Protein 2HTJ (pdb70)

Nearest PDB structures (foldseek):
  2htj-assembly1_A  TM=1.013E+00  e=1.738E-14  Escherichia coli
  3voe-assembly1_B  TM=8.490E-01  e=1.476E-02  Escherichia coli K-12
  1ku9-assembly1_B  TM=8.220E-01  e=2.481E-02  Methanocaldococcus jannaschii
  5hli-assembly1_A  TM=7.955E-01  e=7.984E-02  Staphylococcus epidermidis
  5hli-assembly1_B  TM=6.773E-01  e=5.408E-02  Staphylococcus epidermidis

CATH classification: 1.10.10.10

Radius of gyration: 17.27 Å; Cα contacts (8 Å, |Δi|>4): 88; chains: 1; bounding box: 48×40×28 Å

Secondary structure (DSSP, 8-state):
-HHHHHHHHHHS----HHHHHHHHTS-HHHHHHHHHHHHHHTSEEEE--SSSSS-EEEESS-SSSS-GGGG-SSS-SSS--

Solvent-accessible surface area: 6879 Å² total; per-residue (Å²): 162,102,106,82,3,35,128,46,4,96,223,131,84,50,15,45,21,60,78,2,4,129,56,26,86,52,74,74,183,99,2,111,134,63,0,36,93,20,55,173,82,38,136,2,78,93,43,98,38,223,216,45,159,26,39,67,12,39,36,102,42,132,145,98,98,70,114,45,91,64,69,107,115,141,160,156,136,130,135,164,150

Organism: Escherichia coli (NCBI:txid562)

Sequence (81 aa):
MKNEILEFLNRHNGGKTAEIAEALAVTDYQARYYLLLLEKAGMVQRSPLRRGMATYWFLKGEKQAGQSCSSTTLEHHHHHH

Foldseek 3Di:
DQVCLQVVLVVPPKAFLCRSCVVVVDDSVVSSVSLVVVVVVVQKDWAPCPDDPGTIIHGNPHDCPDCVVPPPPPPPPPPPD

InterPro domains:
  IPR006793 FaeA-like protein [PF04703] (5-64)
  IPR036388 Winged helix-like DNA-binding domain superfamily [G3DSA:1.10.10.10] (5-64)
  IPR036390 Winged helix DNA-binding domain superfamily [SSF46785] (6-66)

B-factor: mean 3.94, std 5.12, range [0.22, 20.11]

Structure (mmCIF, N/CA/C/O backbone):
data_2HTJ
#
_entry.id   2HTJ
#
loop_
_atom_site.group_PDB
_atom_site.id
_atom_site.type_symbol
_atom_site.label_atom_id
_atom_site.label_alt_id
_atom_site.label_comp_id
_atom_site.label_asym_id
_atom_site.label_entity_id
_atom_site.label_seq_id
_atom_site.pdbx_PDB_ins_code
_atom_site.Cartn_x
_atom_site.Cartn_y
_atom_site.Cartn_z
_atom_site.occupancy
_atom_site.B_iso_or_equiv
_atom_site.auth_seq_id
_atom_site.auth_comp_id
_atom_site.auth_asym_id
_atom_site.auth_atom_id
_atom_site.pdbx_PDB_model_num
ATOM 1 N N . MET A 1 1 ? 10.249 -0.871 11.156 1.00 1.92 1 MET A N 1
ATOM 2 C CA . MET A 1 1 ? 8.857 -1.357 11.381 1.00 1.14 1 MET A CA 1
ATOM 3 C C . MET A 1 1 ? 8.147 -1.566 10.041 1.00 0.86 1 MET A C 1
ATOM 4 O O . MET A 1 1 ? 7.660 -0.634 9.433 1.00 0.89 1 MET A O 1
ATOM 20 N N . LYS A 1 2 ? 8.085 -2.784 9.575 1.00 0.77 2 LYS A N 1
ATOM 21 C CA . LYS A 1 2 ? 7.406 -3.051 8.275 1.00 0.62 2 LYS A CA 1
ATOM 22 C C . LYS A 1 2 ? 5.916 -2.715 8.376 1.00 0.51 2 LYS A C 1
ATOM 23 O O . LYS A 1 2 ? 5.299 -2.294 7.418 1.00 0.51 2 LYS A O 1
ATOM 42 N N . ASN A 1 3 ? 5.334 -2.897 9.529 1.00 0.53 3 ASN A N 1
ATOM 43 C CA . ASN A 1 3 ? 3.885 -2.588 9.690 1.00 0.53 3 ASN A CA 1
ATOM 44 C C . ASN A 1 3 ? 3.595 -1.153 9.242 1.00 0.49 3 ASN A C 1
ATOM 45 O O . ASN A 1 3 ? 2.576 -0.874 8.643 1.00 0.51 3 ASN A O 1
ATOM 56 N N . GLU A 1 4 ? 4.484 -0.241 9.527 1.00 0.49 4 GLU A N 1
ATOM 57 C CA . GLU A 1 4 ? 4.257 1.175 9.117 1.00 0.53 4 GLU A CA 1
ATOM 58 C C . GLU A 1 4 ? 4.326 1.301 7.593 1.00 0.49 4 GLU A C 1
ATOM 59 O O . GLU A 1 4 ? 3.626 2.093 6.994 1.00 0.55 4 GLU A O 1
ATOM 71 N N . ILE A 1 5 ? 5.167 0.529 6.964 1.00 0.43 5 ILE A N 1
ATOM 72 C CA . ILE A 1 5 ? 5.286 0.606 5.480 1.00 0.45 5 ILE A CA 1
ATOM 73 C C . ILE A 1 5 ? 4.047 0.003 4.812 1.00 0.37 5 ILE A C 1
ATOM 74 O O . ILE A 1 5 ? 3.496 0.564 3.886 1.00 0.39 5 ILE A O 1
ATOM 90 N N . LEU A 1 6 ? 3.604 -1.134 5.274 1.00 0.32 6 LEU A N 1
ATOM 91 C CA . LEU A 1 6 ? 2.401 -1.765 4.661 1.00 0.30 6 LEU A CA 1
ATOM 92 C C . LEU A 1 6 ? 1.162 -0.927 4.977 1.00 0.33 6 LEU A C 1
ATOM 93 O O . LEU A 1 6 ? 0.373 -0.612 4.108 1.00 0.32 6 LEU A O 1
ATOM 109 N N . GLU A 1 7 ? 0.991 -0.556 6.215 1.00 0.45 7 GLU A N 1
ATOM 110 C CA . GLU A 1 7 ? -0.190 0.271 6.588 1.00 0.53 7 GLU A CA 1
ATOM 111 C C . GLU A 1 7 ? -0.162 1.588 5.810 1.00 0.46 7 GLU A C 1
ATOM 112 O O . GLU A 1 7 ? -1.183 2.100 5.395 1.00 0.45 7 GLU A O 1
ATOM 124 N N . PHE A 1 8 ? 1.005 2.134 5.605 1.00 0.47 8 PHE A N 1
ATOM 125 C CA . PHE A 1 8 ? 1.111 3.413 4.847 1.00 0.48 8 PHE A CA 1
ATOM 126 C C . PHE A 1 8 ? 0.637 3.204 3.406 1.00 0.41 8 PHE A C 1
ATOM 127 O O . PHE A 1 8 ? -0.141 3.974 2.879 1.00 0.45 8 PHE A O 1
ATOM 144 N N . LEU A 1 9 ? 1.099 2.164 2.766 1.00 0.39 9 LEU A N 1
ATOM 145 C CA . LEU A 1 9 ? 0.674 1.903 1.361 1.00 0.43 9 LEU A CA 1
ATOM 146 C C . LEU A 1 9 ? -0.843 1.709 1.299 1.00 0.44 9 LEU A C 1
ATOM 147 O O . LEU A 1 9 ? -1.470 1.961 0.289 1.00 0.56 9 LEU A O 1
ATOM 163 N N . ASN A 1 10 ? -1.438 1.264 2.373 1.00 0.41 10 ASN A N 1
ATOM 164 C CA . ASN A 1 10 ? -2.914 1.056 2.374 1.00 0.50 10 ASN A CA 1
ATOM 165 C C . ASN A 1 10 ? -3.634 2.393 2.176 1.00 0.54 10 ASN A C 1
ATOM 166 O O . ASN A 1 10 ? -4.446 2.545 1.285 1.00 0.66 10 ASN A O 1
ATOM 177 N N . ARG A 1 11 ? -3.340 3.364 2.998 1.00 0.58 11 ARG A N 1
ATOM 178 C CA . ARG A 1 11 ? -4.007 4.690 2.853 1.00 0.70 11 ARG A CA 1
ATOM 179 C C . ARG A 1 11 ? -3.728 5.269 1.463 1.00 0.75 11 ARG A C 1
ATOM 180 O O . ARG A 1 11 ? -4.607 5.798 0.813 1.00 0.96 11 ARG A O 1
ATOM 201 N N . HIS A 1 12 ? -2.511 5.169 1.003 1.00 0.82 12 HIS A N 1
ATOM 202 C CA . HIS A 1 12 ? -2.176 5.711 -0.344 1.00 0.98 12 HIS A CA 1
ATOM 203 C C . HIS A 1 12 ? -1.939 4.561 -1.327 1.00 0.96 12 HIS A C 1
ATOM 204 O O . HIS A 1 12 ? -2.492 3.489 -1.186 1.00 1.84 12 HIS A O 1
ATOM 218 N N . ASN A 1 13 ? -1.121 4.775 -2.322 1.00 1.02 13 ASN A N 1
ATOM 219 C CA . ASN A 1 13 ? -0.850 3.692 -3.312 1.00 1.22 13 ASN A CA 1
ATOM 220 C C . ASN A 1 13 ? -0.054 4.243 -4.498 1.00 1.31 13 ASN A C 1
ATOM 221 O O . ASN A 1 13 ? -0.567 4.988 -5.310 1.00 1.95 13 ASN A O 1
ATOM 232 N N . GLY A 1 14 ? 1.196 3.882 -4.605 1.00 1.00 14 GLY A N 1
ATOM 233 C CA . GLY A 1 14 ? 2.021 4.384 -5.740 1.00 1.43 14 GLY A CA 1
ATOM 234 C C . GLY A 1 14 ? 3.054 5.387 -5.223 1.00 1.06 14 GLY A C 1
ATOM 235 O O . GLY A 1 14 ? 2.749 6.539 -4.986 1.00 1.28 14 GLY A O 1
ATOM 239 N N . GLY A 1 15 ? 4.275 4.961 -5.049 1.00 0.64 15 GLY A N 1
ATOM 240 C CA . GLY A 1 15 ? 5.327 5.892 -4.550 1.00 0.44 15 GLY A CA 1
ATOM 241 C C . GLY A 1 15 ? 6.697 5.219 -4.656 1.00 0.39 15 GLY A C 1
ATOM 242 O O . GLY A 1 15 ? 6.857 4.061 -4.325 1.00 0.44 15 GLY A O 1
ATOM 246 N N . LYS A 1 16 ? 7.688 5.936 -5.112 1.00 0.40 16 LYS A N 1
ATOM 247 C CA . LYS A 1 16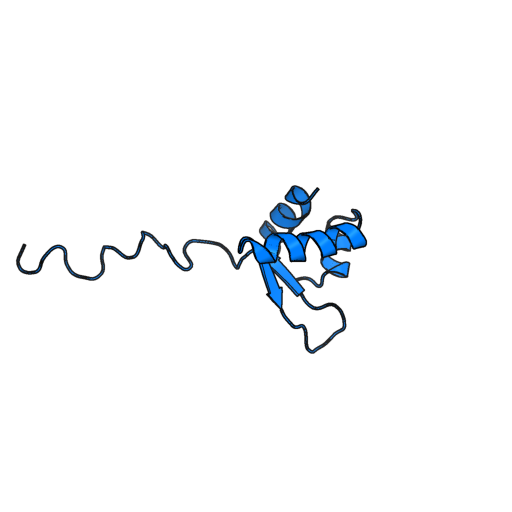 ? 9.046 5.332 -5.233 1.00 0.41 16 LYS A CA 1
ATOM 248 C C . LYS A 1 16 ? 9.509 4.816 -3.870 1.00 0.37 16 LYS A C 1
ATOM 249 O O . LYS A 1 16 ? 8.909 5.103 -2.854 1.00 0.44 16 LYS A O 1
ATOM 268 N N . THR A 1 17 ? 10.572 4.060 -3.833 1.00 0.37 17 THR A N 1
ATOM 269 C CA . THR A 1 17 ? 11.059 3.540 -2.527 1.00 0.38 17 THR A CA 1
ATOM 270 C C . THR A 1 17 ? 11.497 4.715 -1.643 1.00 0.34 17 THR A C 1
ATOM 271 O O . THR A 1 17 ? 10.963 4.929 -0.573 1.00 0.31 17 THR A O 1
ATOM 282 N N . ALA A 1 18 ? 12.459 5.481 -2.083 1.00 0.41 18 ALA A N 1
ATOM 283 C CA . ALA A 1 18 ? 12.910 6.639 -1.261 1.00 0.45 18 ALA A CA 1
ATOM 284 C C . ALA A 1 18 ? 11.738 7.576 -1.020 1.00 0.38 18 ALA A C 1
ATOM 285 O O . ALA A 1 18 ? 11.723 8.355 -0.087 1.00 0.38 18 ALA A O 1
ATOM 292 N N . GLU A 1 19 ? 10.742 7.478 -1.841 1.00 0.38 19 GLU A N 1
ATOM 293 C CA . GLU A 1 19 ? 9.540 8.330 -1.656 1.00 0.37 19 GLU A CA 1
ATOM 294 C C . GLU A 1 19 ? 8.683 7.697 -0.572 1.00 0.30 19 GLU A C 1
ATOM 295 O O . GLU A 1 19 ? 8.141 8.365 0.286 1.00 0.31 19 GLU A O 1
ATOM 307 N N . ILE A 1 20 ? 8.595 6.398 -0.586 1.00 0.28 20 ILE A N 1
ATOM 308 C CA . ILE A 1 20 ? 7.818 5.701 0.464 1.00 0.26 20 ILE A CA 1
ATOM 309 C C . ILE A 1 20 ? 8.499 5.967 1.805 1.00 0.24 20 ILE A C 1
ATOM 310 O O . ILE A 1 20 ? 7.857 6.174 2.817 1.00 0.24 20 ILE A O 1
ATOM 326 N N . ALA A 1 21 ? 9.808 5.989 1.808 1.00 0.27 21 ALA A N 1
ATOM 327 C CA . ALA A 1 21 ? 10.545 6.271 3.067 1.00 0.30 21 ALA A CA 1
ATOM 328 C C . ALA A 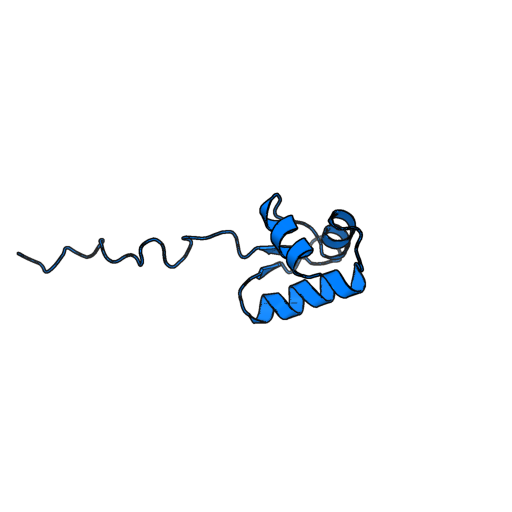1 21 ? 10.186 7.669 3.566 1.00 0.30 21 ALA A C 1
ATOM 329 O O . ALA A 1 21 ? 9.958 7.880 4.739 1.00 0.35 21 ALA A O 1
ATOM 336 N N . GLU A 1 22 ? 10.131 8.630 2.680 1.00 0.32 22 GLU A N 1
ATOM 337 C CA . GLU A 1 22 ? 9.782 10.013 3.109 1.00 0.38 22 GLU A CA 1
ATOM 338 C C . GLU A 1 22 ? 8.408 10.014 3.779 1.00 0.34 22 GLU A C 1
ATOM 339 O O . GLU A 1 22 ? 8.172 10.727 4.734 1.00 0.43 22 GLU A O 1
ATOM 351 N N . ALA A 1 23 ? 7.502 9.214 3.289 1.00 0.31 23 ALA A N 1
ATOM 352 C CA . ALA A 1 23 ? 6.147 9.161 3.902 1.00 0.38 23 ALA A CA 1
ATOM 353 C C . ALA A 1 23 ? 6.250 8.674 5.348 1.00 0.34 23 ALA A C 1
ATOM 354 O O . ALA A 1 23 ? 5.607 9.196 6.237 1.00 0.42 23 ALA A O 1
ATOM 361 N N . LEU A 1 24 ? 7.057 7.677 5.591 1.00 0.26 24 LEU A N 1
ATOM 362 C CA . LEU A 1 24 ? 7.202 7.160 6.982 1.00 0.32 24 LEU A CA 1
ATOM 363 C C . LEU A 1 24 ? 8.360 7.869 7.690 1.00 0.32 24 LEU A C 1
ATOM 364 O O . LEU A 1 24 ? 8.477 7.834 8.899 1.00 0.39 24 LEU A O 1
ATOM 380 N N . ALA A 1 25 ? 9.219 8.511 6.945 1.00 0.30 25 ALA A N 1
ATOM 381 C CA . ALA A 1 25 ? 10.371 9.219 7.571 1.00 0.39 25 ALA A CA 1
ATOM 382 C C . ALA A 1 25 ? 11.153 8.261 8.469 1.00 0.49 25 ALA A C 1
ATOM 383 O O . ALA A 1 25 ? 11.866 8.672 9.363 1.00 0.63 25 ALA A O 1
ATOM 390 N N . VAL A 1 26 ? 11.033 6.986 8.231 1.00 0.48 26 VAL A N 1
ATOM 391 C CA . VAL A 1 26 ? 11.778 6.000 9.062 1.00 0.64 26 VAL A CA 1
ATOM 392 C C . VAL A 1 26 ? 13.180 5.802 8.482 1.00 0.57 26 VAL A C 1
ATOM 393 O O . VAL A 1 26 ? 13.827 6.745 8.073 1.00 1.03 26 VAL A O 1
ATOM 406 N N . THR A 1 27 ? 13.650 4.588 8.427 1.00 0.70 27 THR A N 1
ATOM 407 C CA . THR A 1 27 ? 15.000 4.349 7.856 1.00 0.67 27 THR A CA 1
ATOM 408 C C . THR A 1 27 ? 14.869 4.019 6.370 1.00 0.57 27 THR A C 1
ATOM 409 O O . THR A 1 27 ? 14.908 2.871 5.980 1.00 0.52 27 THR A O 1
ATOM 420 N N . ASP A 1 28 ? 14.697 5.024 5.549 1.00 0.59 28 ASP A N 1
ATOM 421 C CA . ASP A 1 28 ? 14.547 4.793 4.077 1.00 0.59 28 ASP A CA 1
ATOM 422 C C . ASP A 1 28 ? 15.368 3.580 3.631 1.00 0.49 28 ASP A C 1
ATOM 423 O O . ASP A 1 28 ? 14.894 2.735 2.898 1.00 0.46 28 ASP A O 1
ATOM 432 N N . TYR A 1 29 ? 16.590 3.478 4.078 1.00 0.48 29 TYR A N 1
ATOM 433 C CA . TYR A 1 29 ? 17.425 2.308 3.686 1.00 0.44 29 TYR A CA 1
ATOM 434 C C . TYR A 1 29 ? 16.754 1.019 4.166 1.00 0.40 29 TYR A C 1
ATOM 435 O O . TYR A 1 29 ? 16.626 0.062 3.428 1.00 0.40 29 TYR A O 1
ATOM 453 N N . GLN A 1 30 ? 16.315 0.992 5.395 1.00 0.42 30 GLN A N 1
ATOM 454 C CA . GLN A 1 30 ? 15.642 -0.229 5.918 1.00 0.43 30 GLN A CA 1
ATOM 455 C C . GLN A 1 30 ? 14.243 -0.338 5.325 1.00 0.37 30 GLN A C 1
ATOM 456 O O . GLN A 1 30 ? 13.732 -1.414 5.082 1.00 0.39 30 GLN A O 1
ATOM 470 N N . ALA A 1 31 ? 13.633 0.777 5.081 1.00 0.35 31 ALA A N 1
ATOM 471 C CA . ALA A 1 31 ? 12.266 0.770 4.484 1.00 0.32 31 ALA A CA 1
ATOM 472 C C . ALA A 1 31 ? 12.311 0.064 3.128 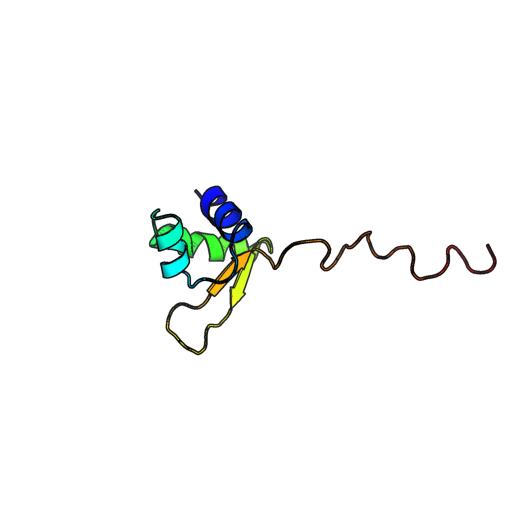1.00 0.29 31 ALA A C 1
ATOM 473 O O . ALA A 1 31 ? 11.559 -0.852 2.865 1.00 0.29 31 ALA A O 1
ATOM 480 N N . ARG A 1 32 ? 13.200 0.478 2.268 1.00 0.31 32 ARG A N 1
ATOM 481 C CA . ARG A 1 32 ? 13.309 -0.176 0.934 1.00 0.34 32 ARG A CA 1
ATOM 482 C C . ARG A 1 32 ? 13.614 -1.669 1.105 1.00 0.31 32 ARG A C 1
ATOM 483 O O . ARG A 1 32 ? 12.996 -2.518 0.490 1.00 0.34 32 ARG A O 1
ATOM 504 N N . TYR A 1 33 ? 14.570 -1.992 1.936 1.00 0.33 33 TYR A N 1
ATOM 505 C CA . TYR A 1 33 ? 14.927 -3.425 2.149 1.00 0.34 33 TYR A CA 1
ATOM 506 C C . TYR A 1 33 ? 13.712 -4.216 2.620 1.00 0.28 33 TYR A C 1
ATOM 507 O O . TYR A 1 33 ? 13.635 -5.419 2.463 1.00 0.26 33 TYR A O 1
ATOM 525 N N . TYR A 1 34 ? 12.762 -3.545 3.188 1.00 0.28 34 TYR A N 1
ATOM 526 C CA . TYR A 1 34 ? 11.537 -4.246 3.668 1.00 0.26 34 TYR A CA 1
ATOM 527 C C . TYR A 1 34 ? 10.637 -4.578 2.477 1.00 0.22 34 TYR A C 1
ATOM 528 O O . TYR A 1 34 ? 10.255 -5.713 2.273 1.00 0.24 34 TYR A O 1
ATOM 546 N N . LEU A 1 35 ? 10.305 -3.599 1.680 1.00 0.23 35 LEU A N 1
ATOM 547 C CA . LEU A 1 35 ? 9.442 -3.867 0.496 1.00 0.26 35 LEU A CA 1
ATOM 548 C C . LEU A 1 35 ? 9.975 -5.086 -0.260 1.00 0.26 35 LEU A C 1
ATOM 549 O O . LEU A 1 35 ? 9.223 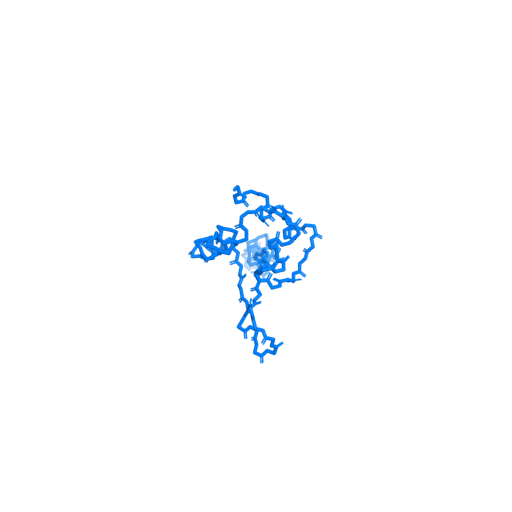-5.926 -0.715 1.00 0.30 35 LEU A O 1
ATOM 565 N N . LEU A 1 36 ? 11.270 -5.189 -0.394 1.00 0.26 36 LEU A N 1
ATOM 566 C CA . LEU A 1 36 ? 11.856 -6.355 -1.116 1.00 0.30 36 LEU A CA 1
ATOM 567 C C . LEU A 1 36 ? 11.536 -7.651 -0.369 1.00 0.31 36 LEU A C 1
ATOM 568 O O . LEU A 1 36 ? 10.941 -8.562 -0.910 1.00 0.38 36 LEU A O 1
ATOM 584 N N . LEU A 1 37 ? 11.929 -7.741 0.872 1.00 0.32 37 LEU A N 1
ATOM 585 C CA . LEU A 1 37 ? 11.651 -8.979 1.655 1.00 0.37 37 LEU A CA 1
ATOM 586 C C . LEU A 1 37 ? 10.156 -9.306 1.613 1.00 0.36 37 LEU A C 1
ATOM 587 O O . LEU A 1 37 ? 9.764 -10.432 1.377 1.00 0.43 37 LEU A O 1
ATOM 603 N N . LEU A 1 38 ? 9.318 -8.331 1.837 1.00 0.34 38 LEU A N 1
ATOM 604 C CA . LEU A 1 38 ? 7.850 -8.589 1.807 1.00 0.39 38 LEU A CA 1
ATOM 605 C C . LEU A 1 38 ? 7.417 -9.001 0.398 1.00 0.35 38 LEU A C 1
ATOM 606 O O . LEU A 1 38 ? 6.618 -9.899 0.222 1.00 0.39 38 LEU A O 1
ATOM 622 N N . GLU A 1 39 ? 7.940 -8.353 -0.607 1.00 0.36 39 GLU A N 1
ATOM 623 C CA . GLU A 1 39 ? 7.559 -8.712 -2.003 1.00 0.41 39 GLU A CA 1
ATOM 624 C C . GLU A 1 39 ? 7.814 -10.200 -2.249 1.00 0.40 39 GLU A C 1
ATOM 625 O O . GLU A 1 39 ? 7.122 -10.842 -3.013 1.00 0.46 39 GLU A O 1
ATOM 637 N N . LYS A 1 40 ? 8.804 -10.755 -1.603 1.00 0.40 40 LYS A N 1
ATOM 638 C CA . LYS A 1 40 ? 9.102 -12.202 -1.798 1.00 0.46 40 LYS A CA 1
ATOM 639 C C . LYS A 1 40 ? 7.954 -13.053 -1.251 1.00 0.46 40 LYS A C 1
ATOM 640 O O . LYS A 1 40 ? 7.682 -14.134 -1.737 1.00 0.55 40 LYS A O 1
ATOM 659 N N . ALA A 1 41 ? 7.277 -12.573 -0.244 1.00 0.44 41 ALA A N 1
ATOM 660 C CA . ALA A 1 41 ? 6.145 -13.353 0.334 1.00 0.53 41 ALA A CA 1
ATOM 661 C C . ALA A 1 41 ? 4.893 -13.189 -0.532 1.00 0.57 41 ALA A C 1
ATOM 662 O O . ALA A 1 41 ? 4.022 -14.036 -0.548 1.00 0.72 41 ALA A O 1
ATOM 669 N N . GLY A 1 42 ? 4.796 -12.105 -1.252 1.00 0.58 42 GLY A N 1
ATOM 670 C CA . GLY A 1 42 ? 3.600 -11.888 -2.116 1.00 0.70 42 GLY A CA 1
ATOM 671 C C . GLY A 1 42 ? 2.637 -10.921 -1.425 1.00 0.76 42 GLY A C 1
ATOM 672 O O . GLY A 1 42 ? 1.523 -10.720 -1.866 1.00 1.11 42 GLY A O 1
ATOM 676 N N . MET A 1 43 ? 3.056 -10.321 -0.344 1.00 0.62 43 MET A N 1
ATOM 677 C CA . MET A 1 43 ? 2.162 -9.367 0.374 1.00 0.70 43 MET A CA 1
ATOM 678 C C . MET A 1 43 ? 2.299 -7.963 -0.222 1.00 0.63 43 MET A C 1
ATOM 679 O O . MET A 1 43 ? 1.482 -7.095 0.011 1.00 0.73 43 MET A O 1
ATOM 693 N N . VAL A 1 44 ? 3.329 -7.735 -0.991 1.00 0.51 44 VAL A N 1
ATOM 694 C CA . VAL A 1 44 ? 3.522 -6.390 -1.605 1.00 0.46 44 VAL A CA 1
ATOM 695 C C . VAL A 1 44 ? 3.999 -6.537 -3.052 1.00 0.43 44 VAL A C 1
ATOM 696 O O . VAL A 1 44 ? 4.413 -7.598 -3.473 1.00 0.45 44 VAL A O 1
ATOM 709 N N . GLN A 1 45 ? 3.943 -5.482 -3.817 1.00 0.41 45 GLN A N 1
ATOM 710 C CA . GLN A 1 45 ? 4.392 -5.568 -5.237 1.00 0.42 45 GLN A CA 1
ATOM 711 C C . GLN A 1 45 ? 5.285 -4.375 -5.582 1.00 0.40 45 GLN A C 1
ATOM 712 O O . GLN A 1 45 ? 5.338 -3.397 -4.862 1.00 0.44 45 GLN A O 1
ATOM 726 N N . ARG A 1 46 ? 5.991 -4.448 -6.677 1.00 0.41 46 ARG A N 1
ATOM 727 C CA . ARG A 1 46 ? 6.885 -3.320 -7.066 1.00 0.43 46 ARG A CA 1
ATOM 728 C C . ARG A 1 46 ? 6.847 -3.115 -8.582 1.00 0.51 46 ARG A C 1
ATOM 729 O O . ARG A 1 46 ? 6.546 -4.022 -9.333 1.00 0.59 46 ARG A O 1
ATOM 750 N N . SER A 1 47 ? 7.144 -1.929 -9.038 1.00 0.57 47 SER A N 1
ATOM 751 C CA . SER A 1 47 ? 7.118 -1.669 -10.506 1.00 0.69 47 SER A CA 1
ATOM 752 C C . SER A 1 47 ? 8.501 -1.229 -10.998 1.00 0.72 47 SER A C 1
ATOM 753 O O . SER A 1 47 ? 9.156 -0.421 -10.370 1.00 0.75 47 SER A O 1
ATOM 761 N N . PRO A 1 48 ? 8.890 -1.779 -12.117 1.00 0.97 48 PRO A N 1
ATOM 762 C CA . PRO A 1 48 ? 10.207 -1.448 -12.727 1.00 1.18 48 PRO A CA 1
ATOM 763 C C . PRO A 1 48 ? 10.188 -0.018 -13.268 1.00 1.19 48 PRO A C 1
ATOM 764 O O . PRO A 1 48 ? 10.402 0.212 -14.442 1.00 1.43 48 PRO A O 1
ATOM 775 N N . LEU A 1 49 ? 9.920 0.932 -12.417 1.00 1.46 49 LEU A N 1
ATOM 776 C CA . LEU A 1 49 ? 9.866 2.360 -12.846 1.00 1.61 49 LEU A CA 1
ATOM 777 C C . LEU A 1 49 ? 10.865 2.641 -13.971 1.00 1.75 49 LEU A C 1
ATOM 778 O O . LEU A 1 49 ? 12.023 2.921 -13.733 1.00 2.40 49 LEU A O 1
ATOM 794 N N . ARG A 1 50 ? 10.421 2.574 -15.196 1.00 2.01 50 ARG A N 1
ATOM 795 C CA . ARG A 1 50 ? 11.339 2.846 -16.337 1.00 2.86 50 ARG A CA 1
ATOM 796 C C . ARG A 1 50 ? 11.360 4.346 -16.644 1.00 3.28 50 ARG A C 1
ATOM 797 O O . ARG A 1 50 ? 11.898 4.779 -17.643 1.00 3.70 50 ARG A O 1
ATOM 818 N N . ARG A 1 51 ? 10.777 5.139 -15.787 1.00 3.72 51 ARG A N 1
ATOM 819 C CA . ARG A 1 51 ? 10.760 6.612 -16.021 1.00 4.46 51 ARG A CA 1
ATOM 820 C C . ARG A 1 51 ? 11.024 7.357 -14.710 1.00 4.43 51 ARG A C 1
ATOM 821 O O . ARG A 1 51 ? 10.140 7.968 -14.143 1.00 4.71 51 ARG A O 1
ATOM 842 N N . GLY A 1 52 ? 12.233 7.307 -14.224 1.00 4.44 52 GLY A N 1
ATOM 843 C CA . GLY A 1 52 ? 12.557 8.008 -12.949 1.00 4.67 52 GLY A CA 1
ATOM 844 C C . GLY A 1 52 ? 13.897 7.495 -12.418 1.00 4.24 52 GLY A C 1
ATOM 845 O O . GLY A 1 52 ? 14.911 7.587 -13.080 1.00 4.59 52 GLY A O 1
ATOM 849 N N . MET A 1 53 ? 13.913 6.953 -11.230 1.00 3.87 53 MET A N 1
ATOM 850 C CA . MET A 1 53 ? 15.194 6.436 -10.669 1.00 3.77 53 MET A CA 1
ATOM 851 C C . MET A 1 53 ? 14.977 5.851 -9.271 1.00 2.82 53 MET A C 1
ATOM 852 O O . MET A 1 53 ? 15.666 6.198 -8.332 1.00 3.08 53 MET A O 1
ATOM 866 N N . ALA A 1 54 ? 14.030 4.963 -9.118 1.00 2.16 54 ALA A N 1
ATOM 867 C 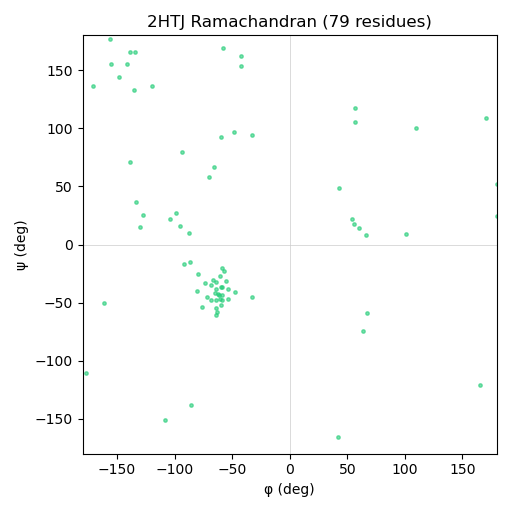CA . ALA A 1 54 ? 13.793 4.368 -7.769 1.00 1.41 54 ALA A CA 1
ATOM 868 C C . ALA A 1 54 ? 12.640 3.355 -7.796 1.00 1.14 54 ALA A C 1
ATOM 869 O O . ALA A 1 54 ? 12.014 3.100 -6.787 1.00 1.83 54 ALA A O 1
ATOM 876 N N . THR A 1 55 ? 12.359 2.766 -8.930 1.00 0.80 55 THR A N 1
ATOM 877 C CA . THR A 1 55 ? 11.251 1.767 -8.994 1.00 0.60 55 THR A CA 1
ATOM 878 C C . THR A 1 55 ? 10.043 2.253 -8.187 1.00 0.53 55 THR A C 1
ATOM 879 O O . THR A 1 55 ? 9.951 3.408 -7.820 1.00 0.64 55 THR A O 1
ATOM 890 N N . TYR A 1 56 ? 9.118 1.376 -7.907 1.00 0.43 56 TYR A N 1
ATOM 891 C CA . TYR A 1 5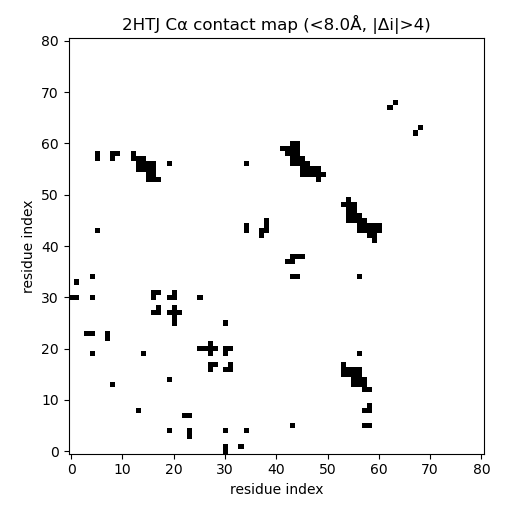6 ? 7.916 1.780 -7.119 1.00 0.41 56 TYR A CA 1
ATOM 892 C C . TYR A 1 56 ? 7.431 0.615 -6.273 1.00 0.33 56 TYR A C 1
ATOM 893 O O . TYR A 1 56 ? 7.507 -0.530 -6.671 1.00 0.33 56 TY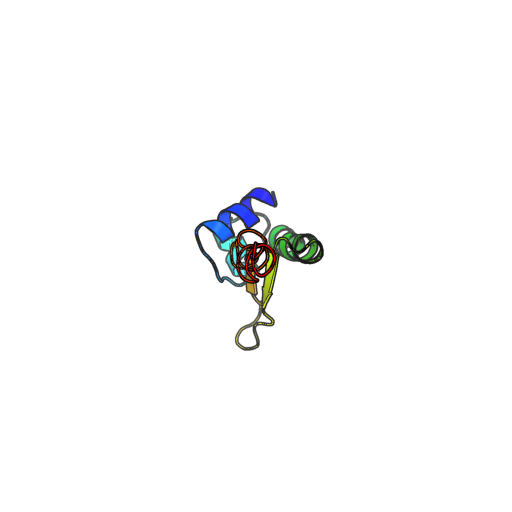R A O 1
ATOM 911 N N . TRP A 1 57 ? 6.939 0.894 -5.099 1.00 0.30 57 TRP A N 1
ATOM 912 C CA . TRP A 1 57 ? 6.463 -0.211 -4.235 1.00 0.30 57 TRP A CA 1
ATOM 913 C C . TRP A 1 57 ? 5.115 0.144 -3.603 1.00 0.34 57 TRP A C 1
ATOM 914 O O . TRP A 1 57 ? 4.926 1.226 -3.083 1.00 0.44 57 TRP A O 1
ATOM 935 N N . PHE A 1 58 ? 4.177 -0.763 -3.642 1.00 0.32 58 PHE A N 1
ATOM 936 C CA . PHE A 1 58 ? 2.840 -0.483 -3.044 1.00 0.37 58 PHE A CA 1
ATOM 937 C C . PHE A 1 58 ? 2.153 -1.795 -2.652 1.00 0.36 58 PHE A C 1
ATOM 938 O O . PHE A 1 58 ? 2.441 -2.843 -3.195 1.00 0.41 58 PHE A O 1
ATOM 955 N N . LEU A 1 59 ? 1.250 -1.745 -1.711 1.00 0.42 59 LEU A N 1
ATOM 956 C CA . LEU A 1 59 ? 0.546 -2.989 -1.283 1.00 0.46 59 LEU A CA 1
ATOM 957 C C . LEU A 1 59 ? 0.175 -3.837 -2.503 1.00 0.49 59 LEU A C 1
ATOM 958 O O . LEU A 1 59 ? 0.149 -3.358 -3.619 1.00 0.65 59 LEU A O 1
ATOM 974 N N . LYS A 1 60 ? -0.112 -5.093 -2.298 1.00 0.54 60 LYS A N 1
ATOM 975 C CA . LYS A 1 60 ? -0.480 -5.973 -3.444 1.00 0.69 60 LYS A CA 1
ATOM 976 C C . LYS A 1 60 ? -1.802 -5.510 -4.063 1.00 1.34 60 LYS A C 1
ATOM 977 O O . LYS A 1 60 ? -2.801 -6.198 -4.000 1.00 2.17 60 LYS A O 1
ATOM 996 N N . GLY A 1 61 ? -1.815 -4.350 -4.661 1.00 1.75 61 GLY A N 1
ATOM 997 C CA . GLY A 1 61 ? -3.072 -3.847 -5.282 1.00 2.45 61 GLY A CA 1
ATOM 998 C C . GLY A 1 61 ? -4.128 -3.637 -4.199 1.00 2.70 61 GLY A C 1
ATOM 999 O O . GLY A 1 61 ? -4.429 -2.524 -3.817 1.00 3.17 61 GLY A O 1
ATOM 1003 N N . GLU A 1 62 ? -4.695 -4.701 -3.704 1.00 3.08 62 GLU A N 1
ATOM 1004 C CA . GLU A 1 62 ? -5.736 -4.571 -2.649 1.00 3.84 62 GLU A CA 1
ATOM 1005 C C . GLU A 1 62 ? -6.188 -5.960 -2.186 1.00 4.13 62 GLU A C 1
ATOM 1006 O O . GLU A 1 62 ? -5.445 -6.683 -1.553 1.00 4.46 62 GLU A O 1
ATOM 1018 N N . LYS A 1 63 ? -7.393 -6.339 -2.496 1.00 4.48 63 LYS A N 1
ATOM 1019 C CA . LYS A 1 63 ? -7.885 -7.682 -2.072 1.00 5.14 63 LYS A CA 1
ATOM 1020 C C . LYS A 1 63 ? -9.011 -8.149 -2.997 1.00 5.61 63 LYS A C 1
ATOM 1021 O O . LYS A 1 63 ? -9.430 -7.439 -3.890 1.00 6.11 63 LYS A O 1
ATOM 1040 N N . GLN A 1 64 ? -9.505 -9.340 -2.791 1.00 5.82 64 GLN A N 1
ATOM 1041 C CA . GLN A 1 64 ? -10.605 -9.852 -3.659 1.00 6.60 64 GLN A CA 1
ATOM 1042 C C . GLN A 1 64 ? -10.188 -9.798 -5.131 1.00 6.87 64 GLN A C 1
ATOM 1043 O O . GLN A 1 64 ? -11.012 -9.858 -6.022 1.00 7.25 64 GLN A O 1
ATOM 1057 N N . ALA A 1 65 ? -8.915 -9.685 -5.394 1.00 7.02 65 ALA A N 1
ATOM 1058 C CA . ALA A 1 65 ? -8.448 -9.628 -6.809 1.00 7.64 65 ALA A CA 1
ATOM 1059 C C . ALA A 1 65 ? -8.023 -11.022 -7.281 1.00 7.86 65 ALA A C 1
ATOM 1060 O O . ALA A 1 65 ? -7.353 -11.170 -8.283 1.00 7.96 65 ALA A O 1
ATOM 1067 N N . GLY A 1 66 ? -8.409 -12.043 -6.566 1.00 8.22 66 GLY A N 1
ATOM 1068 C CA . GLY A 1 66 ? -8.027 -13.425 -6.974 1.00 8.76 66 GLY A CA 1
ATOM 1069 C C . GLY A 1 66 ? -8.949 -14.433 -6.286 1.00 9.04 66 GLY A C 1
ATOM 1070 O O . GLY A 1 66 ? -9.513 -15.305 -6.918 1.00 9.26 66 GLY A O 1
ATOM 1074 N N . GLN A 1 67 ? -9.106 -14.323 -4.995 1.00 9.26 67 GLN A N 1
ATOM 1075 C CA . GLN A 1 67 ? -9.992 -15.276 -4.267 1.00 9.75 67 GLN A CA 1
ATOM 1076 C C . GLN A 1 67 ? -11.363 -14.641 -4.023 1.00 9.79 67 GLN A C 1
ATOM 1077 O O . GLN A 1 67 ? -12.054 -14.975 -3.080 1.00 10.01 67 GLN A O 1
ATOM 1091 N N . SER A 1 68 ? -11.764 -13.729 -4.865 1.00 9.82 68 SER A N 1
ATOM 1092 C CA . SER A 1 68 ? -13.091 -13.075 -4.682 1.00 10.13 68 SER A CA 1
ATOM 1093 C C . SER A 1 68 ? -14.173 -14.132 -4.448 1.00 10.06 68 SER A C 1
ATOM 1094 O O . SER A 1 68 ? -14.697 -14.713 -5.377 1.00 9.97 68 SER A O 1
ATOM 1102 N N . CYS A 1 69 ? -14.510 -14.386 -3.213 1.00 10.34 69 CYS A N 1
ATOM 1103 C CA . CYS A 1 69 ? -15.558 -15.406 -2.922 1.00 10.55 69 CYS A CA 1
ATOM 1104 C C . CYS A 1 69 ? -15.130 -16.772 -3.466 1.00 10.69 69 CYS A C 1
ATOM 1105 O O . CYS A 1 69 ? -15.922 -17.688 -3.566 1.00 10.88 69 CYS A O 1
ATOM 1113 N N . SER A 1 70 ? -13.881 -16.915 -3.817 1.00 10.81 70 SER A N 1
ATOM 1114 C CA . SER A 1 70 ? -13.401 -18.221 -4.354 1.00 11.15 70 SER A CA 1
ATOM 1115 C C . SER A 1 70 ? -14.063 -18.517 -5.703 1.00 11.16 70 SER A C 1
ATOM 1116 O O . SER A 1 70 ? -13.927 -19.595 -6.248 1.00 11.46 70 SER A O 1
ATOM 1124 N N . SER A 1 71 ? -14.777 -17.570 -6.247 1.00 10.99 71 SER A N 1
ATOM 1125 C CA . SER A 1 71 ? -15.446 -17.800 -7.560 1.00 11.16 71 SER A CA 1
ATOM 1126 C C . SER A 1 71 ? -16.084 -19.192 -7.592 1.00 11.26 71 SER A C 1
ATOM 1127 O O . SER A 1 71 ? -15.911 -19.944 -8.531 1.00 11.25 71 SER A O 1
ATOM 1135 N N . THR A 1 72 ? -16.820 -19.541 -6.573 1.00 11.55 72 THR A N 1
ATOM 1136 C CA . THR A 1 72 ? -17.468 -20.884 -6.544 1.00 11.85 72 THR A CA 1
ATOM 1137 C C . THR A 1 72 ? -18.964 -20.758 -6.845 1.00 12.09 72 THR A C 1
ATOM 1138 O O . THR A 1 72 ? -19.750 -21.618 -6.501 1.00 12.36 72 THR A O 1
ATOM 1149 N N . THR A 1 73 ? -19.364 -19.693 -7.483 1.00 12.15 73 THR A N 1
ATOM 1150 C CA . THR A 1 73 ? -20.809 -19.515 -7.803 1.00 12.53 73 THR A CA 1
ATOM 1151 C C . THR A 1 73 ? -20.980 -19.068 -9.257 1.00 12.69 73 THR A C 1
ATOM 1152 O O . THR A 1 73 ? -21.841 -18.271 -9.574 1.00 12.81 73 THR A O 1
ATOM 1163 N N . LEU A 1 74 ? -20.167 -19.573 -10.144 1.00 12.88 74 LEU A N 1
ATOM 1164 C CA . LEU A 1 74 ? -20.286 -19.173 -11.576 1.00 13.21 74 LEU A CA 1
ATOM 1165 C C . LEU A 1 74 ? -20.333 -20.415 -12.472 1.00 13.33 74 LEU A C 1
ATOM 1166 O O . LEU A 1 74 ? -20.152 -20.333 -13.670 1.00 13.27 74 LEU A O 1
ATOM 1182 N N . GLU A 1 75 ? -20.575 -21.563 -11.901 1.00 13.65 75 GLU A N 1
ATOM 1183 C CA . GLU A 1 75 ? -20.632 -22.806 -12.724 1.00 13.90 75 GLU A CA 1
ATOM 1184 C C . GLU A 1 75 ? -21.938 -23.560 -12.457 1.00 14.03 75 GLU A C 1
ATOM 1185 O O . GLU A 1 75 ? -22.019 -24.759 -12.636 1.00 13.92 75 GLU A O 1
ATOM 1197 N N . HIS A 1 76 ? -22.959 -22.865 -12.032 1.00 14.41 76 HIS A N 1
ATOM 1198 C CA . HIS A 1 76 ? -24.262 -23.537 -11.752 1.00 14.69 76 HIS A CA 1
ATOM 1199 C C . HIS A 1 76 ? -24.076 -24.658 -10.724 1.00 14.81 76 HIS A C 1
ATOM 1200 O O . HIS A 1 76 ? -23.375 -25.621 -10.959 1.00 14.81 76 HIS A O 1
ATOM 1214 N N . HIS A 1 77 ? -24.702 -24.538 -9.586 1.00 15.04 77 HIS A N 1
ATOM 1215 C CA . HIS A 1 77 ? -24.562 -25.594 -8.542 1.00 15.31 77 HIS A CA 1
ATOM 1216 C C . HIS A 1 77 ? -25.047 -26.942 -9.082 1.00 15.52 77 HIS A C 1
ATOM 1217 O O . HIS A 1 77 ? -26.215 -27.267 -9.009 1.00 15.87 77 HIS A O 1
ATOM 1231 N N . HIS A 1 78 ? -24.158 -27.730 -9.622 1.00 15.45 78 HIS A N 1
ATOM 1232 C CA . HIS A 1 78 ? -24.570 -29.057 -10.164 1.00 15.80 78 HIS A CA 1
ATOM 1233 C C . HIS A 1 78 ? -25.662 -28.882 -11.223 1.00 15.64 78 HI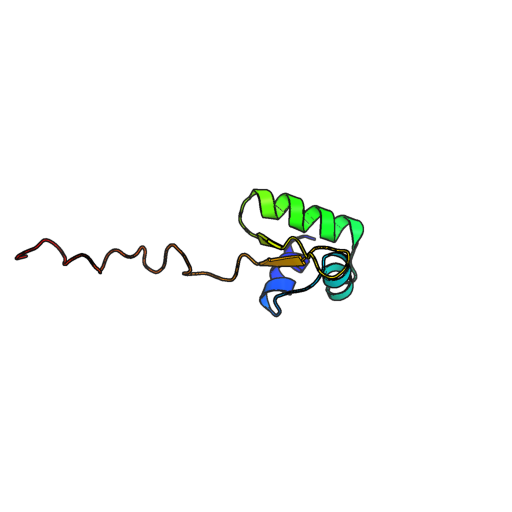S A C 1
ATOM 1234 O O . HIS A 1 78 ? -26.805 -28.618 -10.910 1.00 15.54 78 HIS A O 1
ATOM 1248 N N . HIS A 1 79 ? -25.318 -29.029 -12.474 1.00 15.75 79 HIS A N 1
ATOM 1249 C CA . HIS A 1 79 ? -26.338 -28.873 -13.551 1.00 15.74 79 HIS A CA 1
ATOM 1250 C C . HIS A 1 79 ? -27.642 -29.566 -13.147 1.00 16.22 79 HIS A C 1
ATOM 1251 O O . HIS A 1 79 ? -27.645 -30.503 -12.375 1.00 16.62 79 HIS A O 1
ATOM 1265 N N . HIS A 1 80 ? -28.752 -29.111 -13.664 1.00 16.32 80 HIS A N 1
ATOM 1266 C CA . HIS A 1 80 ? -30.056 -29.744 -13.309 1.00 16.95 80 HIS A CA 1
ATOM 1267 C C . HIS A 1 80 ? -30.386 -29.491 -11.835 1.00 17.19 80 HIS A C 1
ATOM 1268 O O . HIS A 1 80 ? -31.404 -28.915 -11.510 1.00 17.07 80 HIS A O 1
ATOM 1282 N N . HIS A 1 81 ? -29.530 -29.920 -10.945 1.00 17.67 81 HIS A N 1
ATOM 1283 C CA . HIS A 1 81 ? -29.787 -29.710 -9.488 1.00 18.09 81 HIS A CA 1
ATOM 1284 C C . HIS A 1 81 ? -31.269 -29.928 -9.167 1.00 18.23 81 HIS A C 1
ATOM 1285 O O . HIS A 1 81 ? -31.918 -30.641 -9.914 1.00 18.29 81 HIS A O 1
#